Protein AF-A0A173V952-F1 (afdb_monomer)

Radius of gyration: 17.91 Å; Cα contacts (8 Å, |Δi|>4): 40; chains: 1; bounding box: 40×36×45 Å

pLDDT: mean 89.91, std 8.07, range [51.59, 97.94]

Mean predicted aligned error: 6.24 Å

Secondary structure (DSSP, 8-state):
-PPPPP---TTTS-EEEEEE-TTS-EEEEEEESS------TTT--SHHHHHHHHHHHHHHHHHHHHHHHHHHHHHHHHT-

Structure (mmCIF, N/CA/C/O backbone):
data_AF-A0A173V952-F1
#
_entry.id   AF-A0A173V952-F1
#
loop_
_atom_site.group_PDB
_atom_site.id
_atom_site.type_symbol
_atom_site.label_atom_id
_atom_site.label_alt_id
_atom_site.label_comp_id
_atom_site.label_asym_id
_atom_site.label_entity_id
_atom_site.label_seq_id
_atom_site.pdbx_PDB_ins_code
_atom_site.Cartn_x
_atom_site.Cartn_y
_atom_site.Cartn_z
_atom_site.occupancy
_atom_site.B_iso_or_equiv
_atom_site.auth_seq_id
_atom_site.auth_comp_id
_atom_site.auth_asym_id
_atom_site.auth_atom_id
_atom_site.pdbx_PDB_model_num
ATOM 1 N N . MET A 1 1 ? -27.660 -8.352 -13.069 1.00 61.38 1 MET A N 1
ATOM 2 C CA . MET A 1 1 ? -26.382 -9.048 -12.821 1.00 61.38 1 MET A CA 1
ATOM 3 C C . MET A 1 1 ? -26.560 -9.813 -11.525 1.00 61.38 1 MET A C 1
ATOM 5 O O . MET A 1 1 ? -27.133 -9.238 -10.610 1.00 61.38 1 MET A O 1
ATOM 9 N N . ILE A 1 2 ? -26.218 -11.101 -11.489 1.00 77.44 2 ILE A N 1
ATOM 10 C CA . ILE A 1 2 ? -26.248 -11.882 -10.245 1.00 77.44 2 ILE A CA 1
ATOM 11 C C . ILE A 1 2 ? -24.962 -11.528 -9.504 1.00 77.44 2 ILE A C 1
ATOM 13 O O . ILE A 1 2 ? -23.888 -11.600 -10.094 1.00 77.44 2 ILE A O 1
ATOM 17 N N . GLU A 1 3 ? -25.090 -11.057 -8.272 1.00 81.50 3 GLU A N 1
ATOM 18 C CA . GLU A 1 3 ? -23.956 -10.730 -7.411 1.00 81.50 3 GLU A CA 1
ATOM 19 C C . GLU A 1 3 ? -23.333 -12.037 -6.898 1.00 81.50 3 GLU A C 1
ATOM 21 O O . GLU A 1 3 ? -24.047 -12.914 -6.407 1.00 81.50 3 GLU A O 1
ATOM 26 N N . GLU A 1 4 ? -22.022 -12.209 -7.071 1.00 88.31 4 GLU A N 1
ATOM 27 C CA . GLU A 1 4 ? -21.305 -13.383 -6.567 1.00 88.31 4 GLU A CA 1
ATOM 28 C C . GLU A 1 4 ? -20.953 -13.198 -5.089 1.00 88.31 4 GLU A C 1
ATOM 30 O O . GLU A 1 4 ? -20.448 -12.153 -4.680 1.00 88.31 4 GLU A O 1
ATOM 35 N N . GLN A 1 5 ? -21.189 -14.236 -4.284 1.00 89.00 5 GLN A N 1
ATOM 36 C CA . GLN A 1 5 ? -20.788 -14.259 -2.883 1.00 89.00 5 GLN A CA 1
ATOM 37 C C . GLN A 1 5 ? -19.479 -15.035 -2.725 1.00 89.00 5 GLN A C 1
ATOM 39 O O . GLN A 1 5 ? -19.414 -16.230 -3.014 1.00 89.00 5 GLN A O 1
ATOM 44 N N . VAL A 1 6 ? -18.454 -14.367 -2.199 1.00 89.00 6 VAL A N 1
ATOM 45 C CA . VAL A 1 6 ? -17.172 -14.982 -1.828 1.00 89.00 6 VAL A CA 1
ATOM 46 C C . VAL A 1 6 ? -17.131 -15.168 -0.310 1.00 89.00 6 VAL A C 1
ATOM 48 O O . VAL A 1 6 ? -17.517 -14.274 0.441 1.00 89.00 6 VAL A O 1
ATOM 51 N N . THR A 1 7 ? -16.697 -16.343 0.156 1.00 91.44 7 THR A N 1
ATOM 52 C CA . THR A 1 7 ? -16.608 -16.677 1.589 1.00 91.44 7 THR A CA 1
ATOM 53 C C . THR A 1 7 ? -15.152 -16.850 1.996 1.00 91.44 7 THR A C 1
ATOM 55 O O . THR A 1 7 ? -14.420 -17.598 1.354 1.00 91.44 7 THR A O 1
ATOM 58 N N . PHE A 1 8 ? -14.764 -16.207 3.096 1.00 93.50 8 PHE A N 1
ATOM 59 C CA . PHE A 1 8 ? -13.418 -16.264 3.661 1.00 93.50 8 PHE A CA 1
ATOM 60 C C . PHE A 1 8 ? -13.450 -16.849 5.070 1.00 93.50 8 PHE A C 1
ATOM 62 O O . PHE A 1 8 ? -14.418 -16.675 5.817 1.00 93.50 8 PHE A O 1
ATOM 69 N N . LYS A 1 9 ? -12.365 -17.504 5.475 1.00 92.12 9 LYS A N 1
ATOM 70 C CA . LYS A 1 9 ? -12.125 -17.855 6.874 1.00 92.12 9 LYS A CA 1
ATOM 71 C C . LYS A 1 9 ? -11.733 -16.593 7.634 1.00 92.12 9 LYS A C 1
ATOM 73 O O . LYS A 1 9 ? -10.742 -15.945 7.309 1.00 92.12 9 LYS A O 1
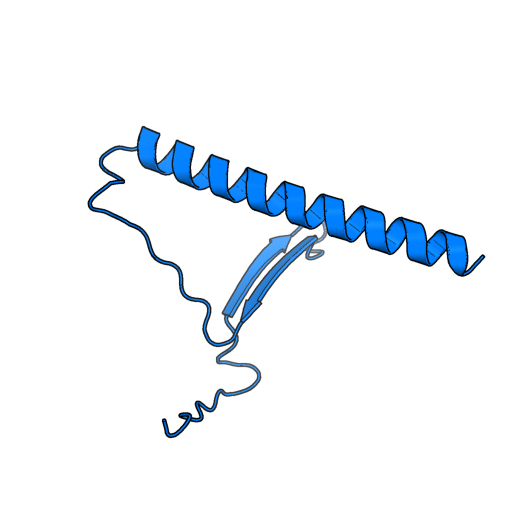ATOM 78 N N . ALA A 1 10 ? -12.469 -16.294 8.701 1.00 86.69 10 ALA A N 1
ATOM 79 C CA . ALA A 1 10 ? -12.376 -15.028 9.433 1.00 86.69 10 ALA A CA 1
ATOM 80 C C . ALA A 1 10 ? -10.975 -14.664 9.973 1.00 86.69 10 ALA A C 1
ATOM 82 O O . ALA A 1 10 ? -10.707 -13.498 10.244 1.00 86.69 10 ALA A O 1
ATOM 83 N N . HIS A 1 11 ? -10.081 -15.640 10.152 1.00 84.50 11 HIS A N 1
ATOM 84 C CA . HIS A 1 11 ? -8.772 -15.408 10.769 1.00 84.50 11 HIS A CA 1
ATOM 85 C C . HIS A 1 11 ? -7.592 -15.727 9.853 1.00 84.50 11 HIS A C 1
ATOM 87 O O . HIS A 1 11 ? -6.645 -14.954 9.809 1.00 84.50 11 HIS A O 1
ATOM 93 N N . SER A 1 12 ? -7.632 -16.843 9.121 1.00 89.50 12 SER A N 1
ATOM 94 C CA . SER A 1 12 ? -6.496 -17.274 8.295 1.00 89.50 12 SER A CA 1
ATOM 95 C C . SER A 1 12 ? -6.411 -16.569 6.948 1.00 89.50 12 SER A C 1
ATOM 97 O O . SER A 1 12 ? -5.333 -16.527 6.365 1.00 89.50 12 SER A O 1
ATOM 99 N N . ASP A 1 13 ? -7.535 -16.054 6.446 1.00 90.44 13 ASP A N 1
ATOM 100 C CA . ASP A 1 13 ? -7.605 -15.505 5.090 1.00 90.44 13 ASP A CA 1
ATOM 101 C C . ASP A 1 13 ? -7.464 -13.974 5.094 1.00 90.44 13 ASP A C 1
ATOM 103 O O . ASP A 1 13 ? -7.341 -13.359 4.040 1.00 90.44 13 ASP A O 1
ATOM 107 N N . LYS A 1 14 ? -7.473 -13.341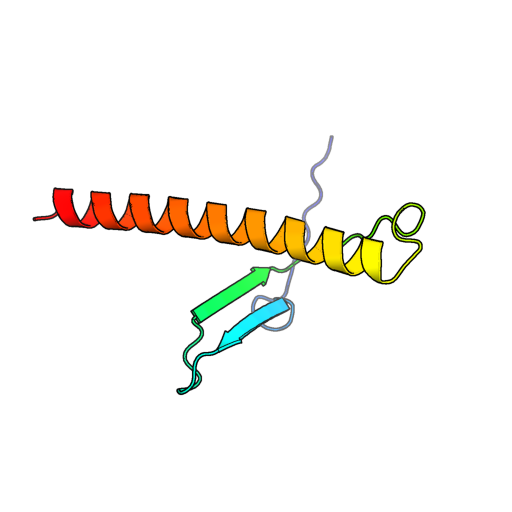 6.277 1.00 90.88 14 LYS A N 1
ATOM 108 C CA . LYS A 1 14 ? -7.266 -11.899 6.415 1.00 90.88 14 LYS A CA 1
ATOM 109 C C . LYS A 1 14 ? -5.777 -11.594 6.282 1.00 90.88 14 LYS A C 1
ATOM 111 O O . LYS A 1 14 ? -4.982 -11.970 7.141 1.00 90.88 14 LYS A O 1
ATOM 116 N N . MET A 1 15 ? -5.403 -10.877 5.230 1.00 91.50 15 MET A N 1
ATOM 117 C CA . MET A 1 15 ? -4.060 -10.321 5.110 1.00 91.50 15 MET A CA 1
ATOM 118 C C . MET A 1 15 ? -3.953 -9.067 5.977 1.00 91.50 15 MET A C 1
ATOM 120 O O . MET A 1 15 ? -4.869 -8.242 5.975 1.00 91.50 15 MET A O 1
ATOM 124 N N . CYS A 1 16 ? -2.836 -8.917 6.690 1.00 89.19 16 CYS A N 1
ATOM 125 C CA . CYS A 1 16 ? -2.524 -7.737 7.491 1.00 89.19 16 CYS A CA 1
ATOM 126 C C . CYS A 1 16 ? -1.101 -7.263 7.179 1.00 89.19 16 CYS A C 1
ATOM 128 O O . CYS A 1 16 ? -0.137 -8.006 7.358 1.00 89.19 16 CYS A O 1
ATOM 130 N N . TYR A 1 17 ? -0.983 -6.012 6.751 1.00 88.81 17 TYR A N 1
ATOM 131 C CA . TYR A 1 17 ? 0.269 -5.273 6.657 1.00 88.81 17 TYR A CA 1
ATOM 132 C C . TYR A 1 17 ? 0.221 -4.153 7.679 1.00 88.81 17 TYR A C 1
ATOM 134 O O . TYR A 1 17 ? -0.787 -3.460 7.779 1.00 88.81 17 TYR A O 1
ATOM 142 N N . GLY A 1 18 ? 1.295 -3.937 8.423 1.00 87.94 18 GLY A N 1
ATOM 143 C CA . GLY A 1 18 ? 1.300 -2.867 9.402 1.00 87.94 18 GLY A CA 1
ATOM 144 C C . GLY A 1 18 ? 2.687 -2.366 9.728 1.00 87.94 18 GLY A C 1
ATOM 145 O O . GLY A 1 18 ? 3.688 -3.034 9.474 1.00 87.94 18 GLY A O 1
ATOM 146 N N . VAL A 1 19 ? 2.715 -1.158 10.277 1.00 89.50 19 VAL A N 1
ATOM 147 C CA . VAL A 1 19 ? 3.921 -0.532 10.811 1.00 89.50 19 VAL A CA 1
ATOM 148 C C . VAL A 1 19 ? 3.780 -0.495 12.322 1.00 89.50 19 VAL A C 1
ATOM 150 O O . VAL A 1 19 ? 2.840 0.108 12.845 1.00 89.50 19 VAL A O 1
ATOM 153 N N . SER A 1 20 ? 4.701 -1.160 13.010 1.00 91.75 20 SER A N 1
ATOM 154 C CA . SER A 1 20 ? 4.788 -1.126 14.466 1.00 91.75 20 SER A CA 1
ATOM 155 C C . SER A 1 20 ? 5.730 -0.015 14.921 1.00 91.75 20 SER A C 1
ATOM 157 O O . SER A 1 20 ? 6.729 0.268 14.260 1.00 91.75 20 SER A O 1
ATOM 159 N N . GLY A 1 21 ? 5.408 0.603 16.053 1.00 88.50 21 GLY A N 1
ATOM 160 C CA . GLY A 1 21 ? 6.325 1.473 16.779 1.00 88.50 21 GLY A CA 1
ATOM 161 C C . GLY A 1 21 ? 7.336 0.679 17.608 1.00 88.50 21 GLY A C 1
ATOM 162 O O . GLY A 1 21 ? 7.328 -0.553 17.624 1.00 88.50 21 GLY A O 1
ATOM 163 N N . ASP A 1 22 ? 8.170 1.403 18.353 1.00 87.50 22 ASP A N 1
ATOM 164 C CA . ASP A 1 22 ? 9.283 0.837 19.130 1.00 87.50 22 ASP A CA 1
ATOM 165 C C . ASP A 1 22 ? 8.854 -0.205 20.183 1.00 87.50 22 ASP A C 1
ATOM 167 O O . ASP A 1 22 ? 9.637 -1.080 20.542 1.00 87.50 22 ASP A O 1
ATOM 171 N N . ASN A 1 23 ? 7.602 -0.149 20.651 1.00 87.19 23 ASN A N 1
ATOM 172 C CA . ASN A 1 23 ? 7.043 -1.070 21.650 1.00 87.19 23 ASN A CA 1
ATOM 173 C C . ASN A 1 23 ? 6.165 -2.177 21.039 1.00 87.19 23 ASN A C 1
ATOM 175 O O . ASN A 1 23 ? 5.275 -2.686 21.715 1.00 87.19 23 ASN A O 1
ATOM 179 N N . GLU A 1 24 ? 6.337 -2.485 19.752 1.00 83.69 24 GLU A N 1
ATOM 180 C CA . GLU A 1 24 ? 5.488 -3.417 18.986 1.00 83.69 24 GLU A CA 1
ATOM 181 C C . GLU A 1 24 ? 4.016 -2.978 18.844 1.00 83.69 24 GLU A C 1
ATOM 183 O O . GLU A 1 24 ? 3.203 -3.693 18.258 1.00 83.69 24 GLU A O 1
ATOM 188 N N . GLU A 1 25 ? 3.666 -1.776 19.310 1.00 88.44 25 GLU A N 1
ATOM 189 C CA . GLU A 1 25 ? 2.337 -1.201 19.126 1.00 88.44 25 GLU A CA 1
ATOM 190 C C .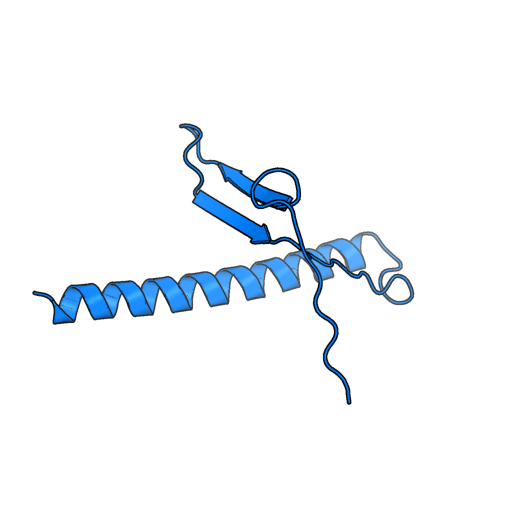 GLU A 1 25 ? 2.090 -0.916 17.642 1.00 88.44 25 GLU A C 1
ATOM 192 O O . GLU A 1 25 ? 2.858 -0.200 16.994 1.00 88.44 25 GLU A O 1
ATOM 197 N N . MET A 1 26 ? 1.010 -1.478 17.100 1.00 87.94 26 MET A N 1
A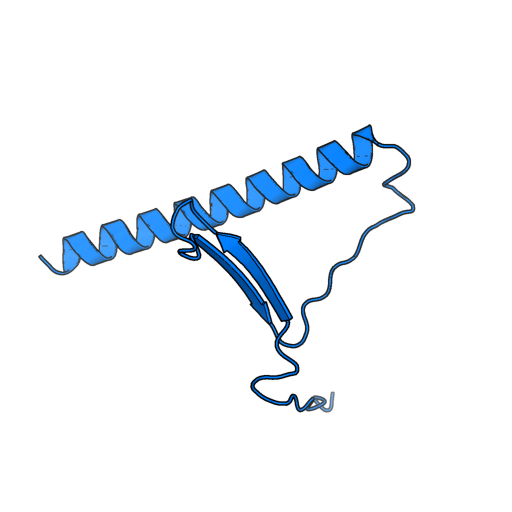TOM 198 C CA . MET A 1 26 ? 0.604 -1.253 15.717 1.00 87.94 26 MET A CA 1
ATOM 199 C C . MET A 1 26 ? 0.148 0.200 15.545 1.00 87.94 26 MET A C 1
ATOM 201 O O . MET A 1 26 ? -0.906 0.589 16.040 1.00 87.94 26 MET A O 1
ATOM 205 N N . LEU A 1 27 ? 0.930 0.994 14.815 1.00 90.12 27 LEU A N 1
ATOM 206 C CA . LEU A 1 27 ? 0.612 2.398 14.542 1.00 90.12 27 LEU A CA 1
ATOM 207 C C . LEU A 1 27 ? -0.344 2.536 13.360 1.00 90.12 27 LEU A C 1
ATOM 209 O O . LEU A 1 27 ? -1.225 3.392 13.349 1.00 90.12 27 LEU A O 1
ATOM 213 N N . VAL A 1 28 ? -0.148 1.697 12.345 1.00 90.06 28 VAL A N 1
ATOM 214 C CA . VAL A 1 28 ? -0.945 1.678 11.120 1.00 90.06 28 VAL A CA 1
ATOM 215 C C . VAL A 1 28 ? -1.133 0.229 10.703 1.00 90.06 28 VAL A C 1
ATOM 217 O O . VAL A 1 28 ? -0.154 -0.510 10.624 1.00 90.06 28 VAL A O 1
ATOM 220 N N . GLU A 1 29 ? -2.370 -0.154 10.393 1.00 91.69 29 GLU A N 1
ATOM 221 C CA . GLU A 1 29 ? -2.711 -1.449 9.803 1.00 91.69 29 GLU A CA 1
ATOM 222 C C . GLU A 1 29 ? -3.472 -1.231 8.487 1.00 91.69 29 GLU A C 1
ATOM 224 O O . GLU A 1 29 ? -4.443 -0.476 8.425 1.00 91.69 29 GLU A O 1
ATOM 229 N N . ILE A 1 30 ? -3.050 -1.931 7.438 1.00 90.06 30 ILE A N 1
ATOM 230 C CA . ILE A 1 30 ? -3.812 -2.168 6.216 1.00 90.06 30 ILE A CA 1
ATOM 231 C C . ILE A 1 30 ? -4.175 -3.647 6.221 1.00 90.06 30 ILE A C 1
ATOM 233 O O . ILE A 1 30 ? -3.302 -4.510 6.115 1.00 90.06 30 ILE A O 1
ATOM 237 N N . SER A 1 31 ? -5.464 -3.948 6.344 1.00 91.75 31 SER A N 1
ATOM 238 C CA . SER A 1 31 ? -5.927 -5.327 6.398 1.00 91.75 31 SER A CA 1
ATOM 239 C C . SER A 1 31 ? -7.194 -5.565 5.586 1.00 91.75 31 SER A C 1
ATOM 241 O O . SER A 1 31 ? -8.010 -4.667 5.381 1.00 91.75 31 SER A O 1
ATOM 243 N N . GLY A 1 32 ? -7.352 -6.790 5.091 1.00 91.38 32 GLY A N 1
ATOM 244 C CA . GLY A 1 32 ? -8.499 -7.173 4.275 1.00 91.38 32 GLY A CA 1
ATOM 245 C C . GLY A 1 32 ? -8.424 -8.616 3.790 1.00 91.38 32 GLY A C 1
ATOM 246 O O . GLY A 1 32 ? -7.363 -9.234 3.796 1.00 91.38 32 GLY A O 1
ATOM 247 N N . TYR A 1 33 ? -9.576 -9.153 3.390 1.00 90.69 33 TYR A N 1
ATOM 248 C CA . TYR A 1 33 ? -9.693 -10.511 2.848 1.00 90.69 33 TYR A CA 1
ATOM 249 C C . TYR A 1 33 ? -9.371 -10.586 1.348 1.00 90.69 33 TYR A C 1
ATOM 251 O O . TYR A 1 33 ? -8.922 -11.619 0.868 1.00 90.69 33 TYR A O 1
ATOM 259 N N . ASP A 1 34 ? -9.559 -9.480 0.623 1.00 88.00 34 ASP A N 1
ATOM 260 C CA . ASP A 1 34 ? -9.232 -9.344 -0.802 1.00 88.00 34 ASP A CA 1
ATOM 261 C C . ASP A 1 34 ? -8.427 -8.057 -1.041 1.00 88.00 34 ASP A C 1
ATOM 263 O O . ASP A 1 34 ? -8.840 -7.134 -1.746 1.00 88.00 34 ASP A O 1
ATOM 267 N N . LEU A 1 35 ? -7.282 -7.937 -0.361 1.00 88.06 35 LEU A N 1
ATOM 268 C CA . LEU A 1 35 ? -6.345 -6.854 -0.648 1.00 88.06 35 LEU A CA 1
ATOM 269 C C . LEU A 1 35 ? -5.682 -7.115 -2.002 1.00 88.06 35 LEU A C 1
ATOM 271 O O . LEU A 1 35 ? -4.834 -7.993 -2.140 1.00 88.06 35 L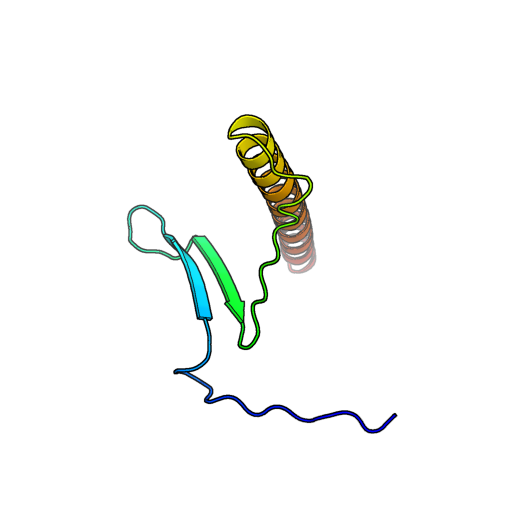EU A O 1
ATOM 275 N N . ASN A 1 36 ? -6.057 -6.321 -3.003 1.00 87.69 36 ASN A N 1
ATOM 276 C CA . ASN A 1 36 ? -5.506 -6.414 -4.346 1.00 87.69 36 ASN A CA 1
ATOM 277 C C . ASN A 1 36 ? -4.545 -5.250 -4.616 1.00 87.69 36 ASN A C 1
ATOM 279 O O . ASN A 1 36 ? -4.948 -4.087 -4.629 1.00 87.69 36 ASN A O 1
ATOM 283 N N . THR A 1 37 ? -3.275 -5.557 -4.872 1.00 87.00 37 THR A N 1
ATOM 284 C CA . THR A 1 37 ? -2.287 -4.570 -5.326 1.00 87.00 37 THR A CA 1
ATOM 285 C C . THR A 1 37 ? -1.994 -4.793 -6.803 1.00 87.00 37 THR A C 1
ATOM 287 O O . THR A 1 37 ? -1.661 -5.903 -7.216 1.00 87.00 37 THR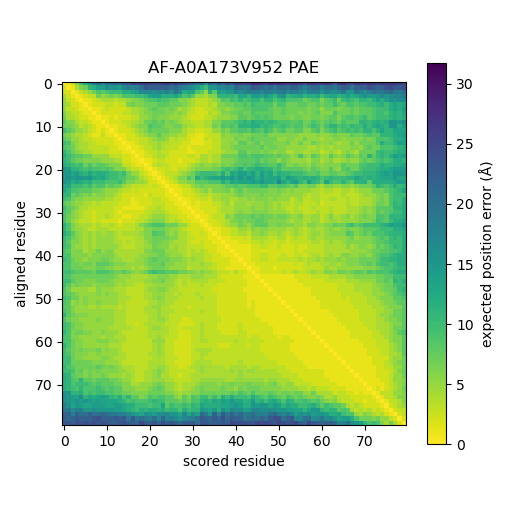 A O 1
ATOM 290 N N . ARG A 1 38 ? -2.104 -3.735 -7.614 1.00 92.81 38 ARG A N 1
ATOM 291 C CA . ARG A 1 38 ? -1.800 -3.778 -9.051 1.00 92.81 38 ARG A CA 1
ATOM 292 C C . ARG A 1 38 ? -0.761 -2.732 -9.394 1.00 92.81 38 ARG A C 1
ATOM 294 O O . ARG A 1 38 ? -0.901 -1.572 -9.020 1.00 92.81 38 ARG A O 1
ATOM 301 N N . PHE A 1 39 ? 0.228 -3.144 -10.171 1.00 92.19 39 PHE A N 1
ATOM 302 C CA . PHE A 1 39 ? 1.270 -2.272 -10.687 1.00 92.19 39 PHE A CA 1
ATOM 303 C C . PHE A 1 39 ? 1.132 -2.190 -12.202 1.00 92.19 39 PHE A C 1
ATOM 305 O O . PHE A 1 39 ? 1.025 -3.215 -12.876 1.00 92.19 39 PHE A O 1
ATOM 312 N N . ASN A 1 40 ? 1.123 -0.974 -12.745 1.00 94.25 40 ASN A N 1
ATOM 313 C CA . ASN A 1 40 ? 1.152 -0.778 -14.188 1.00 94.25 40 ASN A CA 1
ATOM 314 C C . ASN A 1 40 ? 2.603 -0.883 -14.675 1.00 94.25 40 ASN A C 1
ATOM 316 O O . ASN A 1 40 ? 3.292 0.127 -14.818 1.00 94.25 40 ASN A O 1
ATOM 320 N N . LEU A 1 41 ? 3.071 -2.117 -14.876 1.00 93.94 41 LEU A N 1
ATOM 321 C CA . LEU A 1 41 ? 4.455 -2.400 -15.271 1.00 93.94 41 LEU A CA 1
ATOM 322 C C . LEU A 1 41 ? 4.795 -1.899 -16.682 1.00 93.94 41 LEU A C 1
ATOM 324 O O . LEU A 1 41 ? 5.964 -1.702 -16.976 1.00 93.94 41 LEU A O 1
ATOM 328 N N . ASP A 1 42 ? 3.798 -1.587 -17.515 1.00 95.88 42 ASP A N 1
ATOM 329 C CA . ASP A 1 42 ? 4.033 -0.910 -18.798 1.00 95.88 42 ASP A CA 1
ATOM 330 C C . ASP A 1 42 ? 4.499 0.545 -18.602 1.00 95.88 42 ASP A C 1
ATOM 332 O O . ASP A 1 42 ? 5.091 1.156 -19.497 1.00 95.88 42 ASP A O 1
ATOM 336 N N . LYS A 1 43 ? 4.187 1.147 -17.446 1.00 94.56 43 LYS A N 1
ATOM 337 C CA . LYS A 1 43 ? 4.551 2.529 -17.097 1.00 94.56 43 LYS A CA 1
ATOM 338 C C . LYS A 1 43 ? 5.695 2.614 -16.098 1.00 94.56 43 LYS A C 1
ATOM 340 O O . LYS A 1 43 ? 6.455 3.572 -16.171 1.00 94.56 43 LYS A O 1
ATOM 345 N N . ILE A 1 44 ? 5.832 1.634 -15.212 1.00 96.12 44 ILE A N 1
ATOM 346 C CA . ILE A 1 44 ? 6.938 1.555 -14.255 1.00 96.12 44 ILE A CA 1
ATOM 347 C C . ILE A 1 44 ? 8.117 0.874 -14.952 1.00 96.12 44 ILE A C 1
ATOM 349 O O . ILE A 1 44 ? 8.212 -0.350 -14.956 1.00 96.12 44 ILE A O 1
ATOM 353 N N . ASN A 1 45 ? 8.996 1.673 -15.561 1.00 96.12 45 ASN A N 1
ATOM 354 C CA . ASN A 1 45 ? 10.099 1.169 -16.387 1.00 96.12 45 ASN A CA 1
ATOM 355 C C . ASN A 1 45 ? 11.484 1.427 -15.771 1.00 96.12 45 ASN A C 1
ATOM 357 O O . ASN A 1 45 ? 12.499 1.020 -16.336 1.00 96.12 45 ASN A O 1
ATOM 361 N N . SER A 1 46 ? 11.542 2.095 -14.619 1.00 97.56 46 SER A N 1
ATOM 362 C CA . SER A 1 46 ? 12.778 2.436 -13.918 1.00 97.56 46 SER A CA 1
ATOM 363 C C . SER A 1 46 ? 12.600 2.411 -12.396 1.00 97.56 46 SER A C 1
ATOM 365 O O . SER A 1 46 ? 11.479 2.390 -11.883 1.00 97.56 46 SER A O 1
ATOM 367 N N . LEU A 1 47 ? 13.722 2.425 -11.667 1.00 97.06 47 LEU A N 1
ATOM 368 C CA . LEU A 1 47 ? 13.713 2.578 -10.209 1.00 97.06 47 LEU A CA 1
ATOM 369 C C . LEU A 1 47 ? 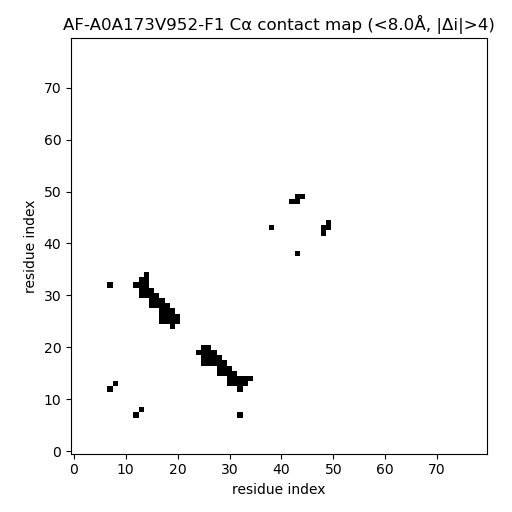13.077 3.914 -9.798 1.00 97.06 47 LEU A C 1
ATOM 371 O O . LEU A 1 47 ? 12.267 3.941 -8.880 1.00 97.06 47 LEU A O 1
ATOM 375 N N . GLU A 1 48 ? 13.383 4.989 -10.526 1.00 97.94 48 GLU A N 1
ATOM 376 C CA . GLU A 1 48 ? 12.832 6.323 -10.277 1.00 97.94 48 GLU A CA 1
ATOM 377 C C . GLU A 1 48 ? 11.303 6.349 -10.445 1.00 97.94 48 GLU A C 1
ATOM 379 O O . GLU A 1 48 ? 10.602 6.911 -9.605 1.00 97.94 48 GLU A O 1
ATOM 384 N N . ASP A 1 49 ? 10.755 5.682 -11.469 1.00 97.44 49 ASP A N 1
ATOM 385 C CA . ASP A 1 49 ? 9.297 5.564 -11.636 1.00 97.44 49 ASP A CA 1
ATOM 386 C C . ASP A 1 49 ? 8.651 4.846 -10.445 1.00 97.44 49 ASP A C 1
ATOM 388 O O . ASP A 1 49 ? 7.588 5.251 -9.968 1.00 97.44 49 ASP A O 1
ATOM 392 N N . ALA A 1 50 ? 9.292 3.778 -9.958 1.00 96.56 50 ALA A N 1
ATOM 393 C CA . ALA A 1 50 ? 8.806 3.013 -8.817 1.00 96.56 50 ALA A CA 1
ATOM 394 C C . ALA A 1 50 ? 8.850 3.841 -7.523 1.00 96.56 50 ALA A C 1
ATOM 396 O O . ALA A 1 50 ? 7.865 3.878 -6.785 1.00 96.56 50 ALA A O 1
ATOM 397 N N . GLU A 1 51 ? 9.954 4.543 -7.267 1.00 96.75 51 GLU A N 1
ATOM 398 C CA . GLU A 1 51 ? 10.109 5.433 -6.113 1.00 96.75 51 GLU A CA 1
ATOM 399 C C . GLU A 1 51 ? 9.075 6.562 -6.139 1.00 96.75 51 GLU A C 1
ATOM 401 O O . GLU A 1 51 ? 8.381 6.785 -5.144 1.00 96.75 51 GLU A O 1
ATOM 406 N N . ASN A 1 52 ? 8.895 7.209 -7.292 1.00 96.50 52 ASN A N 1
ATOM 407 C CA . ASN A 1 52 ? 7.901 8.264 -7.476 1.00 96.50 52 ASN A CA 1
ATOM 408 C C . ASN A 1 52 ? 6.470 7.749 -7.263 1.00 96.50 52 ASN A C 1
ATOM 410 O O . ASN A 1 52 ? 5.670 8.414 -6.600 1.00 96.50 52 ASN A O 1
ATOM 414 N N . ALA A 1 53 ? 6.138 6.559 -7.774 1.00 95.88 53 ALA A N 1
ATOM 415 C CA . ALA A 1 53 ? 4.825 5.946 -7.575 1.00 95.88 53 ALA A CA 1
ATOM 416 C C . ALA A 1 53 ? 4.562 5.613 -6.096 1.00 95.88 53 ALA A C 1
ATOM 418 O O . ALA A 1 53 ? 3.491 5.928 -5.569 1.00 95.88 53 ALA A O 1
ATOM 419 N N . CYS A 1 54 ? 5.543 5.030 -5.404 1.00 94.25 54 CYS A N 1
ATOM 420 C CA . CYS A 1 54 ? 5.456 4.732 -3.974 1.00 94.25 54 CYS A CA 1
ATOM 421 C C . CYS A 1 54 ? 5.344 6.008 -3.127 1.00 94.25 54 CYS A C 1
ATOM 423 O O . CYS A 1 54 ? 4.513 6.075 -2.219 1.00 94.25 54 CYS A O 1
ATOM 425 N N . ALA A 1 55 ? 6.123 7.045 -3.443 1.00 96.38 55 ALA A N 1
ATOM 426 C CA . ALA A 1 55 ? 6.053 8.338 -2.767 1.00 96.38 55 ALA A CA 1
ATOM 427 C C . ALA A 1 55 ? 4.686 9.010 -2.969 1.00 96.38 55 ALA A C 1
ATOM 429 O O . ALA A 1 55 ? 4.093 9.521 -2.016 1.00 96.38 55 ALA A O 1
ATOM 430 N N . ALA A 1 56 ? 4.141 8.960 -4.187 1.00 96.31 56 ALA A N 1
ATOM 431 C CA . ALA A 1 56 ? 2.804 9.470 -4.473 1.00 96.31 56 ALA A CA 1
ATOM 432 C C . ALA A 1 56 ? 1.730 8.739 -3.652 1.00 96.31 56 ALA A C 1
ATOM 434 O O . ALA A 1 56 ? 0.862 9.389 -3.066 1.00 96.31 56 ALA A O 1
ATOM 435 N N . LEU A 1 57 ? 1.812 7.408 -3.548 1.00 94.25 57 LEU A N 1
ATOM 436 C CA . LEU A 1 57 ? 0.886 6.622 -2.730 1.00 94.25 57 LEU A CA 1
ATOM 437 C C . LEU A 1 57 ? 1.014 6.955 -1.235 1.00 94.25 57 LEU A C 1
ATOM 439 O O . LEU A 1 57 ? -0.002 7.124 -0.560 1.00 94.25 57 LEU A O 1
ATOM 443 N N . SER A 1 58 ? 2.241 7.124 -0.734 1.00 94.19 58 SER A N 1
ATOM 444 C CA . SER A 1 58 ? 2.508 7.554 0.646 1.00 94.19 58 SER A CA 1
ATOM 445 C C . SER A 1 58 ? 1.849 8.902 0.961 1.00 94.19 58 SER A C 1
ATOM 447 O O . SER A 1 58 ? 1.166 9.042 1.974 1.00 94.19 58 SER A O 1
ATOM 449 N N . ASN A 1 59 ? 1.945 9.874 0.047 1.00 96.06 59 ASN A N 1
ATOM 450 C CA . ASN A 1 59 ? 1.307 11.184 0.210 1.00 96.06 59 ASN A CA 1
ATOM 451 C C . ASN A 1 59 ? -0.225 11.093 0.269 1.00 96.06 59 ASN A C 1
ATOM 453 O O . ASN A 1 59 ? -0.857 11.776 1.077 1.00 96.06 59 ASN A O 1
ATOM 457 N N . 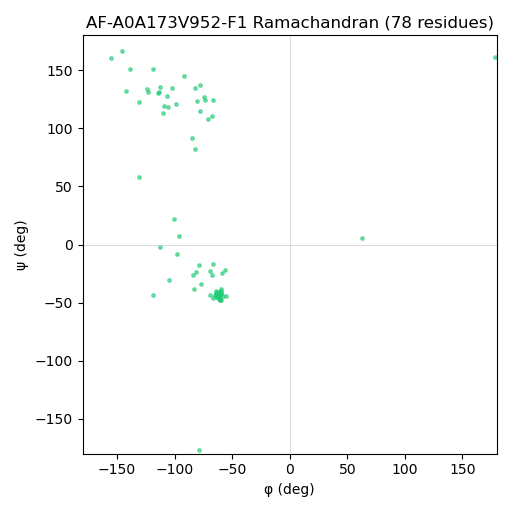VAL A 1 60 ? -0.834 10.248 -0.571 1.00 95.75 60 VAL A N 1
ATOM 458 C CA . VAL A 1 60 ? -2.285 10.001 -0.536 1.00 95.75 60 VAL A CA 1
ATOM 459 C C . VAL A 1 60 ? -2.689 9.402 0.807 1.00 95.75 60 VAL A C 1
ATOM 461 O O . VAL A 1 60 ? -3.653 9.862 1.422 1.00 95.75 60 VAL A O 1
ATOM 464 N N . PHE A 1 61 ? -1.933 8.416 1.286 1.00 93.38 61 PHE A N 1
ATOM 465 C CA . PHE A 1 61 ? -2.198 7.768 2.564 1.00 93.38 61 PHE A CA 1
ATOM 466 C C . PHE A 1 61 ? -2.062 8.743 3.740 1.00 93.38 61 PHE A C 1
ATOM 468 O O . PHE A 1 61 ? -2.946 8.818 4.593 1.00 93.38 61 PHE A O 1
ATOM 475 N N . PHE A 1 62 ? -1.009 9.563 3.747 1.00 94.19 62 PHE A N 1
ATOM 476 C CA . PHE A 1 62 ? -0.798 10.592 4.763 1.00 94.19 62 PHE A CA 1
ATOM 477 C C . PHE A 1 62 ? -1.944 11.609 4.800 1.00 94.19 62 PHE A C 1
ATOM 479 O O . PHE A 1 62 ? -2.438 11.952 5.874 1.00 94.19 62 PHE A O 1
ATOM 486 N N . LYS A 1 63 ? -2.432 12.044 3.632 1.00 96.12 63 LYS A N 1
ATOM 487 C CA . LYS A 1 63 ? -3.599 12.929 3.551 1.00 96.12 63 LYS A CA 1
ATOM 488 C C . LYS A 1 63 ? -4.839 12.288 4.183 1.00 96.12 63 LYS A C 1
ATOM 490 O O . LYS A 1 63 ? -5.498 12.935 4.995 1.00 96.12 63 LYS A O 1
ATOM 495 N N . ALA A 1 64 ? -5.131 11.029 3.851 1.00 94.19 64 ALA A N 1
ATOM 496 C CA . ALA A 1 64 ? -6.268 10.303 4.420 1.00 94.19 64 ALA A CA 1
ATOM 497 C C . ALA A 1 64 ? -6.158 10.167 5.952 1.00 94.19 64 ALA A C 1
ATOM 499 O O . ALA A 1 64 ? -7.140 10.375 6.666 1.00 94.19 64 ALA A O 1
ATOM 500 N N . LEU A 1 65 ? -4.954 9.895 6.467 1.00 93.56 65 LEU A N 1
ATOM 501 C CA . LEU A 1 65 ? -4.683 9.858 7.906 1.00 93.56 65 LEU A CA 1
ATOM 502 C C . LEU A 1 65 ? -4.961 11.214 8.572 1.00 93.56 65 LEU A C 1
ATOM 504 O O . LEU A 1 65 ? -5.647 11.275 9.592 1.00 93.56 65 LEU A O 1
ATOM 508 N N . CYS A 1 66 ? -4.472 12.316 7.997 1.00 95.12 66 CYS A N 1
ATOM 509 C CA . CYS A 1 66 ? -4.734 13.657 8.524 1.00 95.12 66 CYS A CA 1
ATOM 510 C C . CYS A 1 66 ? -6.233 13.982 8.569 1.00 95.12 66 CYS A C 1
ATOM 512 O O . CYS A 1 66 ? -6.707 14.545 9.556 1.00 95.12 66 CYS A O 1
ATOM 514 N N . GLU A 1 67 ? -6.987 13.618 7.531 1.00 95.88 67 GLU A N 1
ATOM 515 C CA . GLU A 1 67 ? -8.441 13.813 7.491 1.00 95.88 67 GLU A CA 1
ATOM 516 C C . GLU A 1 67 ? -9.146 13.052 8.625 1.00 95.88 67 GLU A C 1
ATOM 518 O O . GLU A 1 67 ? -9.989 13.626 9.318 1.00 95.88 67 GLU A O 1
ATOM 523 N N . GLN A 1 68 ? -8.754 11.801 8.888 1.00 92.94 68 GLN A N 1
ATOM 524 C CA . GLN A 1 68 ? -9.281 11.030 10.019 1.00 92.94 68 GLN A CA 1
ATOM 525 C C . GLN A 1 68 ? -8.950 11.676 11.370 1.00 92.94 68 GLN A C 1
ATOM 527 O O . GLN A 1 68 ? -9.836 11.835 12.211 1.00 92.94 68 GLN A O 1
ATOM 532 N N . LEU A 1 69 ? -7.704 12.113 11.572 1.00 93.94 69 LEU A N 1
ATOM 533 C CA . LEU A 1 69 ? -7.282 12.777 12.811 1.00 93.94 69 LEU A CA 1
ATOM 534 C C . LEU A 1 69 ? -8.076 14.061 13.083 1.00 93.94 69 LEU A C 1
ATOM 536 O O . LEU A 1 69 ? -8.433 14.346 14.229 1.00 93.94 69 LEU A O 1
ATOM 540 N N . LEU A 1 70 ? -8.385 14.832 12.037 1.00 95.12 70 LEU A N 1
ATOM 541 C CA . LEU A 1 70 ? -9.223 16.025 12.157 1.00 95.12 70 LEU A CA 1
ATOM 542 C C . LEU A 1 70 ? -10.649 15.674 12.588 1.00 95.12 70 LEU A C 1
ATOM 544 O O . LEU A 1 70 ? -11.189 16.337 13.477 1.00 95.12 70 LEU A O 1
ATOM 548 N N . ILE A 1 71 ? -11.241 14.629 12.006 1.00 94.94 71 ILE A N 1
ATOM 549 C CA . ILE A 1 71 ? -12.579 14.148 12.377 1.00 94.94 71 ILE A CA 1
ATOM 550 C C . ILE A 1 71 ? -12.608 13.723 13.851 1.00 94.94 71 ILE A C 1
ATOM 552 O O . ILE A 1 71 ? -13.491 14.148 14.598 1.00 94.94 71 ILE A O 1
ATOM 556 N N . GLU A 1 72 ? -11.630 12.936 14.300 1.00 92.56 72 GLU A N 1
ATOM 557 C CA . GLU A 1 72 ? -11.547 12.491 15.698 1.00 92.56 72 GLU A CA 1
ATOM 558 C C . GLU A 1 72 ? -11.329 13.663 16.668 1.00 92.56 72 GLU A C 1
ATOM 560 O O . GLU A 1 72 ? -11.976 13.749 17.715 1.00 92.56 72 GLU A O 1
ATOM 565 N N . SER A 1 73 ? -10.493 14.638 16.299 1.00 91.19 73 SER A N 1
ATOM 566 C CA . SER A 1 73 ? -10.299 15.859 17.091 1.00 91.19 73 SER A CA 1
ATOM 567 C C . SER A 1 73 ? -11.600 16.651 17.271 1.00 91.19 73 SER A C 1
ATOM 569 O O . SER A 1 73 ? -11.873 17.163 18.359 1.00 91.19 73 SER A O 1
ATOM 571 N N . GLN A 1 74 ? -12.428 16.738 16.226 1.00 88.94 74 GLN A N 1
ATOM 572 C CA . GLN A 1 74 ? -13.722 17.421 16.283 1.00 88.94 74 GLN A CA 1
ATOM 573 C C . GLN A 1 74 ? -14.735 16.667 17.152 1.00 88.94 74 GLN A C 1
ATOM 575 O O . GLN A 1 74 ? -15.385 17.289 17.993 1.00 88.94 74 GLN A O 1
ATOM 580 N N . LYS A 1 75 ? -14.828 15.336 17.024 1.00 87.38 75 LYS A N 1
ATOM 581 C CA . LYS A 1 75 ? -15.681 14.501 17.894 1.00 87.38 75 LYS A CA 1
ATOM 582 C C . LYS A 1 75 ? -15.344 14.703 19.373 1.00 87.38 75 LYS A C 1
ATOM 584 O O . LYS A 1 75 ? -16.238 14.908 20.189 1.00 87.38 75 LYS A O 1
ATOM 589 N N . ASN A 1 76 ? -14.056 14.731 19.706 1.00 82.25 76 ASN A N 1
ATOM 590 C CA . ASN A 1 76 ? -13.591 14.906 21.083 1.00 82.25 76 ASN A CA 1
ATOM 591 C C . ASN A 1 76 ? -13.893 16.296 21.665 1.00 82.25 76 ASN A C 1
ATOM 593 O O . ASN A 1 76 ? -14.022 16.426 22.881 1.00 82.25 76 ASN A O 1
ATOM 597 N N . LYS A 1 77 ? -14.018 17.331 20.824 1.00 76.44 77 LYS A N 1
ATOM 598 C CA . LYS A 1 77 ? -14.457 18.671 21.251 1.00 76.44 77 LYS A CA 1
ATOM 599 C C . LYS A 1 77 ? -15.963 18.749 21.481 1.00 76.44 77 LYS A C 1
ATOM 601 O O . LYS A 1 77 ? -16.378 19.467 22.374 1.00 76.44 77 LYS A O 1
ATOM 606 N N . ASN A 1 78 ? -16.758 18.020 20.700 1.00 68.88 78 ASN A N 1
ATOM 607 C CA . ASN A 1 78 ? -18.220 18.027 20.814 1.00 68.88 78 ASN A CA 1
ATOM 608 C C . ASN A 1 78 ? -18.742 17.165 21.979 1.00 68.88 78 ASN A C 1
ATOM 610 O O . ASN A 1 78 ? -19.885 17.330 22.391 1.00 68.88 78 ASN A O 1
ATOM 614 N N . ASN A 1 79 ? -17.913 16.252 22.497 1.00 61.56 79 ASN A N 1
ATOM 615 C CA . ASN A 1 79 ? -18.225 15.385 23.639 1.00 61.56 79 ASN A CA 1
ATOM 616 C C . ASN A 1 79 ? -17.702 15.930 24.990 1.00 61.56 79 ASN A C 1
ATOM 618 O O . ASN A 1 79 ? -17.753 15.212 25.990 1.00 61.56 79 ASN A O 1
ATOM 622 N N . LYS A 1 80 ? -17.169 17.158 25.019 1.00 51.59 80 LYS A N 1
ATOM 623 C CA . LYS A 1 80 ? -16.763 17.895 26.226 1.00 51.59 80 LYS A CA 1
ATOM 624 C C . LYS A 1 80 ? -17.661 19.106 26.425 1.00 51.59 80 LYS A C 1
ATOM 626 O O . LYS A 1 80 ? -17.925 19.416 27.605 1.00 51.59 80 LYS A O 1
#

Nearest PDB structures (foldseek):
  7vlj-assembly1_B  TM=4.877E-01  e=1.002E+00  Entamoeba histolytica
  1f0c-assembly1_B  TM=4.024E-01  e=8.747E-01  Cowpox virus
  5jhf-assembly2_B  TM=3.520E-01  e=2.267E+00  Lachancea thermotolerans CBS 6340
  7d77-assembly1_R  TM=4.280E-01  e=7.716E+00  Homo sapiens
  7a5k-assembly1_a3  TM=2.403E-01  e=4.792E+00  Homo sapiens

Sequence (80 aa):
MIEEQVTFKAHSDKMCYGVSGDNEEMLVEISGYDLNTRFNLDK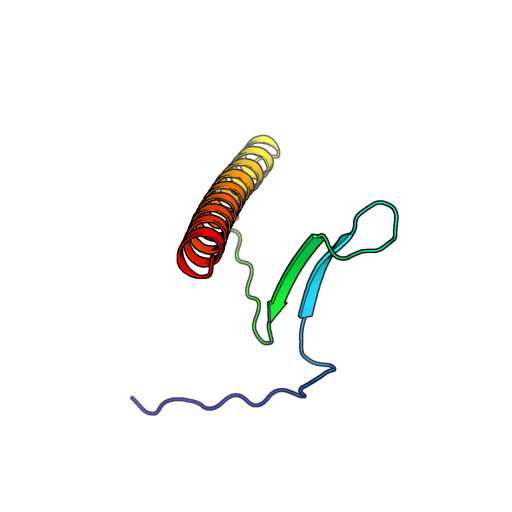INSLEDAENACAALSNVFFKALCEQLLIESQKNKNNK

Organism: Parabacteroides distasonis (NCBI:txid823)

Foldseek 3Di:
DDDDDDDDDPPPQKDWDFDADPVRHTPDIDIDNDDDDDDPCVQCPDPVSVVVVVVVVVVVVVVVVVVVVVVVVVVVVVVD

Solvent-accessible surface area (backbone atoms only — not comparable to full-atom values): 5178 Å² total; per-residue (Å²): 133,87,83,84,88,85,86,75,56,89,69,86,48,47,47,76,48,70,47,60,48,98,82,68,47,75,75,44,78,53,70,38,74,81,78,81,87,84,76,66,62,94,71,45,81,48,72,66,48,47,52,52,52,51,51,52,51,50,53,54,50,53,52,54,52,52,54,51,52,52,53,53,54,50,53,60,59,74,77,106